Protein AF-A0A7S2KP20-F1 (afdb_monomer_lite)

Sequence (158 aa):
AAGRVRAVTVWPQWPYDEREDGAKPLGDPRFRWPPTRSPKAKPAGTPLTPQEMEAERLKLNKRIWDAMVWYDWSTWQRRVWEMRERAIPYDEVTYTLLAHGYLLSHRHTGESAYHVLEEMRRAETHPALVRLNQRLLDSAFELQELGMRPESGLWRNV

InterPro domains:
  IPR002885 Pentatricopeptide repeat [PS51375] (91-127)
  IPR011990 Tetratricopeptide-like helical domain superfamily [G3DSA:1.25.40.10] (51-156)

Organism: NCBI:txid1333877

Radius of gyration: 17.05 Å; chains: 1; bounding box: 34×38×52 Å

Secondary structure (DSSP, 8-state):
----------PPPTTT----TTPPPTT-TT--SS--S-------PPPPPHHHHHHHHHHHHHHHHHHHHTT-HHHHHHHHHHHHHTTPPP-HHHHHHHHHHHHH-TTS-THHHHHHHHHHHHTT--HHHHHHHHHHHHHHHHHHHTT-PPPTTGGG--

pLDDT: mean 73.5, std 22.48, range [30.58, 97.81]

Foldseek 3Di:
DDPPPPLQFPDDDPPPDPDPPDRDDAQFLAAAPPPDPDDPDDPTDPHDDPVRLVVLLVVLLVQLLVCLLVVVLVSNVVSVRSCVSRNRHDDLSNLLSQLVSQCSHPVHDNVSSVVSLVVCVVSVPPVVSSVVSVVVSVVCVVCVVVVHHDDSVVVNPD

Structure (mmCIF, N/CA/C/O backbone):
data_AF-A0A7S2KP20-F1
#
_entry.id   AF-A0A7S2KP20-F1
#
loop_
_atom_site.group_PDB
_atom_site.id
_atom_site.type_symbol
_atom_site.label_atom_id
_atom_site.label_alt_id
_atom_site.label_comp_id
_atom_site.label_asym_id
_atom_site.label_entity_id
_atom_site.label_seq_id
_atom_site.pdbx_PDB_ins_code
_atom_site.Cartn_x
_atom_site.Cartn_y
_atom_site.Cartn_z
_atom_site.occupancy
_atom_site.B_iso_or_equiv
_atom_site.auth_seq_id
_atom_site.auth_comp_id
_atom_site.auth_asym_id
_atom_site.auth_atom_id
_atom_site.pdbx_PDB_model_num
ATOM 1 N N . ALA A 1 1 ? 19.317 -25.210 -18.799 1.00 35.22 1 ALA A N 1
ATOM 2 C CA . ALA A 1 1 ? 18.106 -24.930 -18.005 1.00 35.22 1 ALA A CA 1
ATOM 3 C C . ALA A 1 1 ? 17.686 -23.493 -18.283 1.00 35.22 1 ALA A C 1
ATOM 5 O O . ALA A 1 1 ? 18.318 -22.573 -17.783 1.00 35.22 1 ALA A O 1
ATOM 6 N N . ALA A 1 2 ? 16.725 -23.295 -19.187 1.00 33.78 2 ALA A N 1
ATOM 7 C CA . ALA A 1 2 ? 16.219 -21.966 -19.508 1.00 33.78 2 ALA A CA 1
ATOM 8 C C . ALA A 1 2 ? 15.398 -21.466 -18.314 1.00 33.78 2 ALA A C 1
ATOM 10 O O . ALA A 1 2 ? 14.390 -22.080 -17.959 1.00 33.78 2 ALA A O 1
ATOM 11 N N . GLY A 1 3 ? 15.867 -20.404 -17.658 1.00 30.58 3 GLY A N 1
ATOM 12 C CA . GLY A 1 3 ? 15.110 -19.734 -16.610 1.00 30.58 3 GLY A CA 1
ATOM 13 C C . GLY A 1 3 ? 13.789 -19.265 -17.201 1.00 30.58 3 GLY A C 1
ATOM 14 O O . GLY A 1 3 ? 13.787 -18.455 -18.127 1.00 30.58 3 GLY A O 1
ATOM 15 N N . ARG A 1 4 ? 12.672 -19.812 -16.706 1.00 30.58 4 ARG A N 1
ATOM 16 C CA . ARG A 1 4 ? 11.339 -19.287 -17.004 1.00 30.58 4 ARG A CA 1
ATOM 17 C C . ARG A 1 4 ? 11.365 -17.805 -16.655 1.00 30.58 4 ARG A C 1
ATOM 19 O O . ARG A 1 4 ? 11.414 -17.451 -15.479 1.00 30.58 4 ARG A O 1
ATOM 26 N N . VAL A 1 5 ? 11.358 -16.950 -17.674 1.00 33.31 5 VAL A N 1
ATOM 27 C CA . VAL A 1 5 ? 11.004 -15.544 -17.510 1.00 33.31 5 VAL A CA 1
ATOM 28 C C . VAL A 1 5 ? 9.630 -15.576 -16.855 1.00 33.31 5 VAL A C 1
ATOM 30 O O . VAL A 1 5 ? 8.695 -16.120 -17.442 1.00 33.31 5 VAL A O 1
ATOM 33 N N . ARG A 1 6 ? 9.533 -15.121 -15.599 1.00 31.70 6 ARG A N 1
ATOM 34 C CA . ARG A 1 6 ? 8.256 -15.006 -14.895 1.00 31.70 6 ARG A CA 1
ATOM 35 C C . ARG A 1 6 ? 7.382 -14.094 -15.747 1.00 31.70 6 ARG A C 1
ATOM 37 O O . ARG A 1 6 ? 7.564 -12.880 -15.741 1.00 31.70 6 ARG A O 1
ATOM 44 N N . ALA A 1 7 ? 6.481 -14.682 -16.526 1.00 30.69 7 ALA A N 1
ATOM 45 C CA . ALA A 1 7 ? 5.364 -13.960 -17.091 1.00 30.69 7 ALA A CA 1
ATOM 46 C C . ALA A 1 7 ? 4.535 -13.531 -15.884 1.00 30.69 7 ALA A C 1
ATOM 48 O O . ALA A 1 7 ? 3.790 -14.334 -15.329 1.00 30.69 7 ALA A O 1
ATOM 49 N N . VAL A 1 8 ? 4.759 -12.308 -15.398 1.00 34.41 8 VAL A N 1
ATOM 50 C CA . VAL A 1 8 ? 3.920 -11.738 -14.350 1.00 34.41 8 VAL A CA 1
ATOM 51 C C . VAL A 1 8 ? 2.611 -11.389 -15.031 1.00 34.41 8 VAL A C 1
ATOM 53 O O . VAL A 1 8 ? 2.415 -10.302 -15.555 1.00 34.41 8 VAL A O 1
ATOM 56 N N . THR A 1 9 ? 1.751 -12.390 -15.125 1.00 36.28 9 THR A N 1
ATOM 57 C CA . THR A 1 9 ? 0.343 -12.252 -15.449 1.00 36.28 9 THR A CA 1
ATOM 58 C C . THR A 1 9 ? -0.211 -11.075 -14.660 1.00 36.28 9 THR A C 1
ATOM 60 O O . THR A 1 9 ? -0.336 -11.142 -13.437 1.00 36.28 9 THR A O 1
ATOM 63 N N . VAL A 1 10 ? -0.517 -9.987 -15.368 1.00 41.31 10 VAL A N 1
ATOM 64 C CA . VAL A 1 10 ? -1.405 -8.926 -14.891 1.00 41.31 10 VAL A CA 1
ATOM 65 C C . VAL A 1 10 ? -2.790 -9.576 -14.836 1.00 41.31 10 VAL A C 1
ATOM 67 O O . VAL A 1 10 ? -3.573 -9.467 -15.779 1.00 41.31 10 VAL A O 1
ATOM 70 N N . TRP A 1 11 ? -3.007 -10.408 -13.808 1.00 39.19 11 TRP A N 1
ATOM 71 C CA . TRP A 1 11 ? -4.259 -11.127 -13.591 1.00 39.19 11 TRP A CA 1
ATOM 72 C C . TRP A 1 11 ? -5.380 -10.121 -13.324 1.00 39.19 11 TRP A C 1
ATOM 74 O O . TRP A 1 11 ? -5.130 -9.001 -12.868 1.00 39.19 11 TRP A O 1
ATOM 84 N N . PRO A 1 12 ? -6.620 -10.484 -13.657 1.00 41.47 12 PRO A N 1
ATOM 85 C CA . PRO A 1 12 ? -7.633 -9.513 -13.954 1.00 41.47 12 PRO A CA 1
ATOM 86 C C . PRO A 1 12 ? -8.586 -9.299 -12.769 1.00 41.47 12 PRO A C 1
ATOM 88 O O . PRO A 1 12 ? -8.677 -10.114 -11.848 1.00 41.47 12 PRO A O 1
ATOM 91 N N . GLN A 1 13 ? -9.279 -8.160 -12.766 1.00 43.91 13 GLN A N 1
ATOM 92 C CA . GLN A 1 13 ? -10.143 -7.780 -11.652 1.00 43.91 13 GLN A CA 1
ATOM 93 C C . GLN A 1 13 ? -11.479 -8.521 -11.734 1.00 43.91 13 GLN A C 1
ATOM 95 O O . GLN A 1 13 ? -12.239 -8.362 -12.691 1.00 43.91 13 GLN A O 1
ATOM 100 N N . TRP A 1 14 ? -11.808 -9.273 -10.688 1.00 35.66 14 TRP A N 1
ATOM 101 C CA . TRP A 1 14 ? -13.187 -9.674 -10.418 1.00 35.66 14 TRP A CA 1
ATOM 102 C C . TRP A 1 14 ? -14.036 -8.412 -10.136 1.00 35.66 14 TRP A C 1
ATOM 104 O O . TRP A 1 14 ? -13.527 -7.493 -9.486 1.00 35.66 14 TRP A O 1
ATOM 114 N N . PRO A 1 15 ? -15.290 -8.309 -10.628 1.00 39.50 15 PRO A N 1
ATOM 115 C CA . PRO A 1 15 ? -16.090 -9.343 -11.293 1.00 39.50 15 PRO A CA 1
ATOM 116 C C . PRO A 1 15 ? -16.055 -9.312 -12.839 1.00 39.50 15 PRO A C 1
ATOM 118 O O . PRO A 1 15 ? -17.001 -9.777 -13.465 1.00 39.50 15 PRO A O 1
ATOM 121 N N . TYR A 1 16 ? -15.026 -8.758 -13.493 1.00 40.06 16 TYR A N 1
ATOM 122 C CA . TYR A 1 16 ? -15.108 -8.471 -14.937 1.00 40.06 16 TYR A CA 1
ATOM 123 C C . TYR A 1 16 ? -14.387 -9.437 -15.887 1.00 40.06 16 TYR A C 1
ATOM 125 O O . TYR A 1 16 ? -14.647 -9.363 -17.083 1.00 40.06 16 TYR A O 1
ATOM 133 N N . ASP A 1 17 ? -13.554 -10.364 -15.411 1.00 45.50 17 ASP A N 1
ATOM 134 C CA . ASP A 1 17 ? -12.642 -11.106 -16.299 1.00 45.50 17 ASP A CA 1
ATOM 135 C C . ASP A 1 17 ? -12.424 -12.577 -15.860 1.00 45.50 17 ASP A C 1
ATOM 137 O O . ASP A 1 17 ? -11.325 -12.989 -15.502 1.00 45.50 17 ASP A O 1
ATOM 141 N N . GLU A 1 18 ? -13.467 -13.411 -15.915 1.00 37.59 18 GLU A N 1
ATOM 142 C CA . GLU A 1 18 ? -13.364 -14.876 -15.708 1.00 37.59 18 GLU A CA 1
ATOM 143 C C . GLU A 1 18 ? -12.893 -15.653 -16.958 1.00 37.59 18 GLU A C 1
ATOM 145 O O . GLU A 1 18 ? -13.022 -16.873 -17.022 1.00 37.59 18 GLU A O 1
ATOM 150 N N . ARG A 1 19 ? -12.371 -14.979 -17.992 1.00 42.59 19 ARG A N 1
ATOM 151 C CA . ARG A 1 19 ? -11.967 -15.637 -19.248 1.00 42.59 19 ARG A CA 1
ATOM 152 C C . ARG A 1 19 ? -10.452 -15.576 -19.426 1.00 42.59 19 ARG A C 1
ATOM 154 O O . ARG A 1 19 ? -9.891 -14.503 -19.626 1.00 42.59 19 ARG A O 1
ATOM 161 N N . GLU A 1 20 ? -9.814 -16.743 -19.368 1.00 41.66 20 GLU A N 1
ATOM 162 C CA . GLU A 1 20 ? -8.358 -16.954 -19.456 1.00 41.66 20 GLU A CA 1
ATOM 163 C C . GLU A 1 20 ? -7.744 -16.604 -20.832 1.00 41.66 20 GLU A C 1
ATOM 165 O O . GLU A 1 20 ? -6.524 -16.539 -20.975 1.00 41.66 20 GLU A O 1
ATOM 170 N N . ASP A 1 21 ? -8.561 -16.297 -21.842 1.00 40.19 21 ASP A N 1
ATOM 171 C CA . ASP A 1 21 ? -8.153 -16.188 -23.252 1.00 40.19 21 ASP A CA 1
ATOM 172 C C . ASP A 1 21 ? -7.427 -14.874 -23.638 1.00 40.19 21 ASP A C 1
ATOM 174 O O . ASP A 1 21 ? -7.398 -14.492 -24.809 1.00 40.19 21 ASP A O 1
ATOM 178 N N . GLY A 1 22 ? -6.851 -14.133 -22.683 1.00 45.16 22 GLY A N 1
ATOM 179 C CA . GLY A 1 22 ? -6.462 -12.732 -22.904 1.00 45.16 22 GLY A CA 1
ATOM 180 C C . GLY A 1 22 ? -5.242 -12.214 -22.147 1.00 45.16 22 GLY A C 1
ATOM 181 O O . GLY A 1 22 ? -5.248 -11.045 -21.765 1.00 45.16 22 GLY A O 1
ATOM 182 N N . ALA A 1 23 ? -4.208 -13.027 -21.908 1.00 41.25 23 ALA A N 1
ATOM 183 C CA . ALA A 1 23 ? -2.972 -12.562 -21.264 1.00 41.25 23 ALA A CA 1
ATOM 184 C C . ALA A 1 23 ? -2.314 -11.402 -22.055 1.00 41.25 23 ALA A C 1
ATOM 186 O O . ALA A 1 23 ? -1.979 -11.542 -23.231 1.00 41.25 23 ALA A O 1
ATOM 187 N N . LYS A 1 24 ? -2.152 -10.234 -21.411 1.00 53.72 24 LYS A N 1
ATOM 188 C CA . LYS A 1 24 ? -1.725 -8.963 -22.038 1.00 53.72 24 LYS A CA 1
ATOM 189 C C . LYS A 1 24 ? -0.217 -8.714 -21.866 1.00 53.72 24 LYS A C 1
ATOM 191 O O . LYS A 1 24 ? 0.352 -9.155 -20.867 1.00 53.72 24 LYS A O 1
ATOM 196 N N . PRO A 1 25 ? 0.441 -7.995 -22.798 1.00 47.91 25 PRO A N 1
ATOM 197 C CA . PRO A 1 25 ? 1.870 -7.706 -22.704 1.00 47.91 25 PRO A CA 1
ATOM 198 C C . PRO A 1 25 ? 2.189 -6.773 -21.525 1.00 47.91 25 PRO A C 1
ATOM 200 O O . PRO A 1 25 ? 1.541 -5.748 -21.315 1.00 47.91 25 PRO A O 1
ATOM 203 N N . LEU A 1 26 ? 3.208 -7.159 -20.759 1.00 45.41 26 LEU A N 1
ATOM 204 C CA . LEU A 1 26 ? 3.706 -6.470 -19.570 1.00 45.41 26 LEU A CA 1
ATOM 205 C C . LEU A 1 26 ? 4.267 -5.079 -19.925 1.00 45.41 26 LEU A C 1
ATOM 207 O O . LEU A 1 26 ? 5.010 -4.948 -20.896 1.00 45.41 26 LEU A O 1
ATOM 211 N N . GLY A 1 27 ? 3.963 -4.052 -19.129 1.00 46.97 27 GLY A N 1
ATOM 212 C CA . GLY A 1 27 ? 4.572 -2.726 -19.273 1.00 46.97 27 GLY A CA 1
ATOM 213 C C . GLY A 1 27 ? 4.050 -1.850 -20.424 1.00 46.97 27 GLY A C 1
ATOM 214 O O . GLY A 1 27 ? 4.712 -0.862 -20.741 1.00 46.97 27 GLY A O 1
ATOM 215 N N . ASP A 1 28 ? 2.922 -2.180 -21.072 1.00 53.56 28 ASP A N 1
ATOM 216 C CA . ASP A 1 28 ? 2.349 -1.367 -22.158 1.00 53.56 28 ASP A CA 1
ATOM 217 C C . ASP A 1 28 ? 1.746 -0.052 -21.620 1.00 53.56 28 ASP A C 1
ATOM 219 O O . ASP A 1 28 ? 0.702 -0.081 -20.969 1.00 53.56 28 ASP A O 1
ATOM 223 N N . PRO A 1 29 ? 2.322 1.127 -21.931 1.00 50.59 29 PRO A N 1
ATOM 224 C CA . PRO A 1 29 ? 1.838 2.414 -21.436 1.00 50.59 29 PRO A CA 1
ATOM 225 C C . PRO A 1 29 ? 0.503 2.885 -22.052 1.00 50.59 29 PRO A C 1
ATOM 227 O O . PRO A 1 29 ? 0.085 4.017 -21.792 1.00 50.59 29 PRO A O 1
ATOM 230 N N . ARG A 1 30 ? -0.144 2.091 -22.919 1.00 50.72 30 ARG A N 1
ATOM 231 C CA . ARG A 1 30 ? -1.371 2.476 -23.645 1.00 50.72 30 ARG A CA 1
ATOM 232 C C . ARG A 1 30 ? -2.643 1.799 -23.186 1.00 50.72 30 ARG A C 1
ATOM 234 O O . ARG A 1 30 ? -3.715 2.183 -23.663 1.00 50.72 30 ARG A O 1
ATOM 241 N N . PHE A 1 31 ? -2.557 0.811 -22.312 1.00 46.88 31 PHE A N 1
ATOM 242 C CA . PHE A 1 31 ? -3.752 0.159 -21.815 1.00 46.88 31 PHE A CA 1
ATOM 243 C C . PHE A 1 31 ? -4.564 1.150 -20.956 1.00 46.88 31 PHE A C 1
ATOM 245 O O . PHE A 1 31 ? -4.014 1.914 -20.172 1.00 46.88 31 PHE A O 1
ATOM 252 N N . ARG A 1 32 ? -5.891 1.211 -21.130 1.00 48.09 32 ARG A N 1
ATOM 253 C CA . ARG A 1 32 ? -6.784 2.006 -20.266 1.00 48.09 32 ARG A CA 1
ATOM 254 C C . ARG A 1 32 ? -8.030 1.214 -19.900 1.00 48.09 32 ARG A C 1
ATOM 256 O O . ARG A 1 32 ? -8.610 0.550 -20.757 1.00 48.09 32 ARG A O 1
ATOM 263 N N . TRP A 1 33 ? -8.435 1.314 -18.635 1.00 41.97 33 TRP A N 1
ATOM 264 C CA . TRP A 1 33 ? -9.628 0.670 -18.082 1.00 41.97 33 TRP A CA 1
ATOM 265 C C . TRP A 1 33 ? -10.591 1.722 -17.496 1.00 41.97 33 TRP A C 1
ATOM 267 O O . TRP A 1 33 ? -10.113 2.623 -16.806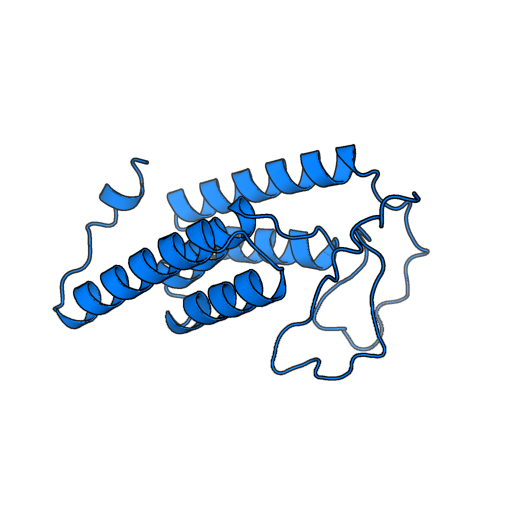 1.00 41.97 33 TRP A O 1
ATOM 277 N N . PRO A 1 34 ? -11.923 1.624 -17.696 1.00 41.19 34 PRO A N 1
ATOM 278 C CA . PRO A 1 34 ? -12.635 0.642 -18.519 1.00 41.19 34 PRO A CA 1
ATOM 279 C C . PRO A 1 34 ? -12.364 0.854 -20.018 1.00 41.19 34 PRO A C 1
ATOM 281 O O . PRO A 1 34 ? -12.017 1.971 -20.417 1.00 41.19 34 PRO A O 1
ATOM 284 N N . PRO A 1 35 ? -12.520 -0.182 -20.867 1.00 41.03 35 PRO A N 1
ATOM 285 C CA . PRO A 1 35 ? -12.460 -0.015 -22.309 1.00 41.03 35 PRO A CA 1
ATOM 286 C C . PRO A 1 35 ? -13.605 0.912 -22.704 1.00 41.03 35 PRO A C 1
ATOM 288 O O . PRO A 1 35 ? -14.764 0.511 -22.803 1.00 41.03 35 PRO A O 1
ATOM 291 N N . THR A 1 36 ? -13.298 2.193 -22.899 1.00 40.91 36 THR A N 1
ATOM 292 C CA . THR A 1 36 ? -14.226 3.076 -23.596 1.00 40.91 36 THR A CA 1
ATOM 293 C C . THR A 1 36 ? -14.526 2.424 -24.937 1.00 40.91 36 THR A C 1
ATOM 295 O O . THR A 1 36 ? -13.649 1.821 -25.557 1.00 40.91 36 THR A O 1
ATOM 298 N N . ARG A 1 37 ? -15.792 2.474 -25.354 1.00 42.72 37 ARG A N 1
ATOM 299 C CA . ARG A 1 37 ? -16.246 1.988 -26.658 1.00 42.72 37 ARG A CA 1
ATOM 300 C C . ARG A 1 37 ? -15.408 2.707 -27.730 1.00 42.72 37 ARG A C 1
ATOM 302 O O . ARG A 1 37 ? -15.669 3.854 -28.066 1.00 42.72 37 ARG A O 1
ATOM 309 N N . SER A 1 38 ? -14.339 2.042 -28.159 1.00 47.44 38 SER A N 1
ATOM 310 C CA . SER A 1 38 ? -13.377 2.441 -29.189 1.00 47.44 38 SER A CA 1
ATOM 311 C C . SER A 1 38 ? -12.705 3.821 -29.031 1.00 47.44 38 SER A C 1
ATOM 313 O O . SER A 1 38 ? -13.045 4.754 -29.762 1.00 47.44 38 SER A O 1
ATOM 315 N N . PRO A 1 39 ? -11.643 3.976 -28.217 1.00 41.94 39 PRO A N 1
ATOM 316 C CA . PRO A 1 39 ? -10.668 5.024 -28.472 1.00 41.94 39 PRO A CA 1
ATOM 317 C C . PRO A 1 39 ? -9.782 4.575 -29.641 1.00 41.94 39 PRO A C 1
ATOM 319 O O . PRO A 1 39 ? -9.224 3.479 -29.630 1.00 41.94 39 PRO A O 1
ATOM 322 N N . LYS A 1 40 ? -9.671 5.417 -30.674 1.00 36.53 40 LYS A N 1
ATOM 323 C CA . LYS A 1 40 ? -8.779 5.219 -31.829 1.00 36.53 40 LYS A CA 1
ATOM 324 C C . LYS A 1 40 ? -7.410 4.714 -31.350 1.00 36.53 40 LYS A C 1
ATOM 326 O O . LYS A 1 40 ? -6.720 5.426 -30.618 1.00 36.53 40 LYS A O 1
ATOM 331 N N . ALA A 1 41 ? -7.052 3.487 -31.735 1.00 41.03 41 ALA A N 1
ATOM 332 C CA . ALA A 1 41 ? -5.819 2.831 -31.322 1.00 41.03 41 ALA A CA 1
ATOM 333 C C . ALA A 1 41 ? -4.613 3.702 -31.706 1.00 41.03 41 ALA A C 1
ATOM 335 O O . ALA A 1 41 ? -4.318 3.892 -32.885 1.00 41.03 41 ALA A O 1
ATOM 336 N N . LYS A 1 42 ? -3.928 4.272 -30.710 1.00 38.44 42 LYS A N 1
ATOM 337 C CA . LYS A 1 42 ? -2.630 4.917 -30.933 1.00 38.44 42 LYS A CA 1
ATOM 338 C C . LYS A 1 42 ? -1.588 3.809 -31.180 1.00 38.44 42 LYS A C 1
ATOM 340 O O . LYS A 1 42 ? -1.584 2.830 -30.435 1.00 38.44 42 LYS A O 1
ATOM 345 N N . PRO A 1 43 ? -0.699 3.938 -32.181 1.00 41.66 43 PRO A N 1
ATOM 346 C CA . PRO A 1 43 ? 0.184 2.854 -32.648 1.00 41.66 43 PRO A CA 1
ATOM 347 C C . PRO A 1 43 ? 1.153 2.416 -31.554 1.00 41.66 43 PRO A C 1
ATOM 349 O O . PRO A 1 43 ? 1.809 3.318 -31.043 1.00 41.66 43 PRO A O 1
ATOM 352 N N . ALA A 1 44 ? 1.185 1.124 -31.166 1.00 47.22 44 ALA A N 1
ATOM 353 C CA . ALA A 1 44 ? 1.879 0.507 -30.005 1.00 47.22 44 ALA A CA 1
ATOM 354 C C . ALA A 1 44 ? 3.270 1.098 -29.680 1.00 47.22 44 ALA A C 1
ATOM 356 O O . ALA A 1 44 ? 3.993 1.550 -30.560 1.00 47.22 44 ALA A O 1
ATOM 357 N N . GLY A 1 45 ? 3.605 1.200 -28.395 1.00 55.28 45 GLY A N 1
ATOM 358 C CA . GLY A 1 45 ? 4.780 1.939 -27.917 1.00 55.28 45 GLY A CA 1
ATOM 359 C C . GLY A 1 45 ? 5.865 0.962 -27.595 1.00 55.28 45 GLY A C 1
ATOM 360 O O . GLY A 1 45 ? 5.573 -0.211 -27.389 1.00 55.28 45 GLY A O 1
ATOM 361 N N . THR A 1 46 ? 7.099 1.436 -27.547 1.00 61.03 46 THR A N 1
ATOM 362 C CA . THR A 1 46 ? 8.209 0.609 -27.097 1.00 61.03 46 THR A CA 1
ATOM 363 C C . THR A 1 46 ? 7.906 0.077 -25.689 1.00 61.03 46 THR A C 1
ATOM 365 O O . THR A 1 46 ? 7.655 0.885 -24.790 1.00 61.03 46 THR A O 1
ATOM 368 N N . PRO A 1 47 ? 7.869 -1.257 -25.497 1.00 69.31 47 PRO A N 1
ATOM 369 C CA . PRO A 1 47 ? 7.741 -1.861 -24.177 1.00 69.31 47 PRO A CA 1
ATOM 370 C C . PRO A 1 47 ? 8.893 -1.408 -23.280 1.00 69.31 47 PRO A C 1
ATOM 372 O O . PRO A 1 47 ? 10.023 -1.270 -23.753 1.00 69.31 47 PRO A O 1
ATOM 375 N N . LEU A 1 48 ? 8.608 -1.180 -21.999 1.00 75.56 48 LEU A N 1
ATOM 376 C CA . LEU A 1 48 ? 9.632 -0.804 -21.024 1.00 75.56 48 LEU A CA 1
ATOM 377 C C . LEU A 1 48 ? 10.615 -1.960 -20.808 1.00 75.56 48 LEU A C 1
ATOM 379 O O . LEU A 1 48 ? 10.224 -3.127 -20.748 1.00 75.56 48 LEU A O 1
ATOM 383 N N . THR A 1 49 ? 11.893 -1.635 -20.634 1.00 84.56 49 THR A N 1
ATOM 384 C CA . THR A 1 49 ? 12.880 -2.609 -20.159 1.00 84.56 49 THR A CA 1
ATOM 385 C C . THR A 1 49 ? 12.602 -2.984 -18.696 1.00 84.56 49 THR A C 1
ATOM 387 O O . THR A 1 49 ? 12.006 -2.194 -17.960 1.00 84.56 49 THR A O 1
ATOM 390 N N . PRO A 1 50 ? 13.073 -4.147 -18.204 1.00 82.69 50 PRO A N 1
ATOM 391 C CA . PRO A 1 50 ? 12.881 -4.531 -16.802 1.00 82.69 50 PRO A CA 1
ATOM 392 C C . PRO A 1 50 ? 13.392 -3.491 -15.789 1.00 82.69 50 PRO A C 1
ATOM 394 O O . PRO A 1 50 ? 12.773 -3.294 -14.747 1.00 82.69 50 PRO A O 1
ATOM 397 N N . GLN A 1 51 ? 14.490 -2.792 -16.102 1.00 86.31 51 GLN A N 1
ATOM 398 C CA . GLN A 1 51 ? 15.045 -1.738 -15.243 1.00 86.31 51 GLN A CA 1
ATOM 399 C C . GLN A 1 51 ? 14.160 -0.488 -15.222 1.00 86.31 51 GLN A C 1
ATOM 401 O O . GLN A 1 51 ? 13.906 0.074 -14.159 1.00 86.31 51 GLN A O 1
ATOM 406 N N . GLU A 1 52 ? 13.649 -0.067 -16.381 1.00 86.31 52 GLU A N 1
ATOM 407 C CA . GLU A 1 52 ? 12.723 1.066 -16.468 1.00 86.31 52 GLU A CA 1
ATOM 408 C C . GLU A 1 52 ? 11.384 0.749 -15.801 1.00 86.31 52 GLU A C 1
ATOM 410 O O . GLU A 1 52 ? 10.807 1.609 -15.138 1.00 86.31 52 GLU A O 1
ATOM 415 N N . MET A 1 53 ? 10.903 -0.490 -15.932 1.00 83.62 53 MET A N 1
ATOM 416 C CA . MET A 1 53 ? 9.709 -0.951 -15.230 1.00 83.62 53 MET A CA 1
ATOM 417 C C . MET A 1 53 ? 9.871 -0.855 -13.716 1.00 83.62 53 MET A C 1
ATOM 419 O O . MET A 1 53 ? 8.970 -0.360 -13.043 1.00 83.62 53 MET A O 1
ATOM 423 N N . GLU A 1 54 ? 11.008 -1.307 -13.188 1.00 85.38 54 GLU A N 1
ATOM 424 C CA . GLU A 1 54 ? 11.288 -1.248 -11.755 1.00 85.38 54 GLU A CA 1
ATOM 425 C C . GLU A 1 54 ? 11.402 0.197 -11.262 1.00 85.38 54 GLU A C 1
ATOM 427 O O . GLU A 1 54 ? 10.774 0.570 -10.272 1.00 85.38 54 GLU A O 1
ATOM 432 N N . ALA A 1 55 ? 12.112 1.050 -12.004 1.00 91.94 55 ALA A N 1
ATOM 433 C CA . ALA A 1 55 ? 12.214 2.471 -11.688 1.00 91.94 55 ALA A CA 1
ATOM 434 C C . ALA A 1 55 ? 10.837 3.158 -11.669 1.00 91.94 55 ALA A C 1
ATOM 436 O O . ALA A 1 55 ? 10.538 3.962 -10.780 1.00 91.94 55 ALA A O 1
ATOM 437 N N . GLU A 1 56 ? 9.970 2.830 -12.627 1.00 91.19 56 GLU A N 1
ATOM 438 C CA . GLU A 1 56 ? 8.621 3.386 -12.698 1.00 91.19 56 GLU A CA 1
ATOM 439 C C . GLU A 1 56 ? 7.700 2.830 -11.607 1.00 91.19 56 GLU A C 1
ATOM 441 O O . GLU A 1 56 ? 6.923 3.600 -11.036 1.00 91.19 56 GLU A O 1
ATOM 446 N N . ARG A 1 57 ? 7.829 1.548 -11.240 1.00 91.75 57 ARG A N 1
ATOM 447 C CA . ARG A 1 57 ? 7.131 0.963 -10.086 1.00 91.75 57 ARG A CA 1
ATOM 448 C C . ARG A 1 57 ? 7.523 1.679 -8.800 1.00 91.75 57 ARG A C 1
ATOM 450 O O . ARG A 1 57 ? 6.644 2.155 -8.089 1.00 91.75 57 ARG A O 1
ATOM 457 N N . LEU A 1 58 ? 8.821 1.844 -8.542 1.00 95.62 58 LEU A N 1
ATOM 458 C CA . LEU A 1 58 ? 9.339 2.492 -7.335 1.00 95.62 58 LEU A CA 1
ATOM 459 C C . LEU A 1 58 ? 8.848 3.944 -7.220 1.00 95.62 58 LEU A C 1
ATOM 461 O O . LEU A 1 58 ? 8.383 4.391 -6.169 1.00 95.62 58 LEU A O 1
ATOM 465 N N . LYS A 1 59 ? 8.879 4.676 -8.337 1.00 96.25 59 LYS A N 1
ATOM 466 C CA . LYS A 1 59 ? 8.353 6.042 -8.448 1.00 96.25 59 LYS A CA 1
ATOM 467 C C . LYS A 1 59 ? 6.853 6.113 -8.165 1.00 96.25 59 LYS A C 1
ATOM 469 O O . LYS A 1 59 ? 6.404 7.055 -7.509 1.00 96.25 59 LYS A O 1
ATOM 474 N N . LEU A 1 60 ? 6.068 5.161 -8.667 1.00 95.50 60 LEU A N 1
ATOM 475 C CA . LEU A 1 60 ? 4.629 5.113 -8.419 1.00 95.50 60 LEU A CA 1
ATOM 476 C C . LEU A 1 60 ? 4.319 4.680 -6.982 1.00 95.50 60 LEU A C 1
ATOM 478 O O . LEU A 1 60 ? 3.493 5.334 -6.353 1.00 95.50 60 LEU A O 1
ATOM 482 N N . ASN A 1 61 ? 5.029 3.690 -6.432 1.00 96.31 61 ASN A N 1
ATOM 483 C CA . ASN A 1 61 ? 4.939 3.272 -5.027 1.00 96.31 61 ASN A CA 1
ATOM 484 C C . ASN A 1 61 ? 5.171 4.465 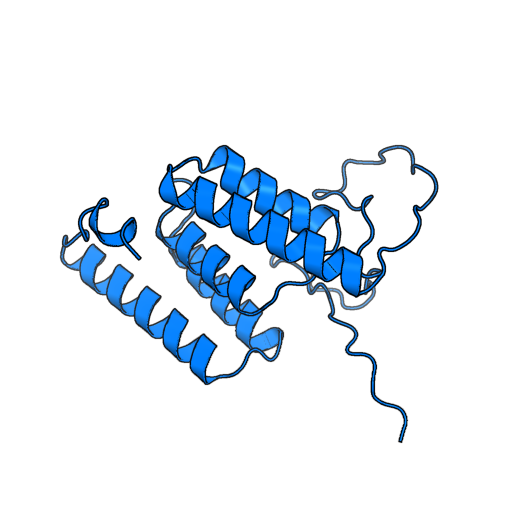-4.091 1.00 96.31 61 ASN A C 1
ATOM 486 O O . ASN A 1 61 ? 4.343 4.729 -3.222 1.00 96.31 61 ASN A O 1
ATOM 490 N N . LYS A 1 62 ? 6.221 5.262 -4.331 1.00 96.75 62 LYS A N 1
ATOM 491 C CA . LYS A 1 62 ? 6.474 6.488 -3.560 1.00 96.75 62 LYS A CA 1
ATOM 492 C C . LYS A 1 62 ? 5.301 7.471 -3.624 1.00 96.75 62 LYS A C 1
ATOM 494 O O . LYS A 1 62 ? 4.867 7.981 -2.603 1.00 96.75 62 LYS A O 1
ATOM 499 N N . ARG A 1 63 ? 4.752 7.722 -4.816 1.00 96.94 63 ARG A N 1
ATOM 500 C CA . ARG A 1 63 ? 3.616 8.649 -4.980 1.00 96.94 63 ARG A CA 1
ATOM 501 C C . ARG A 1 63 ? 2.329 8.133 -4.334 1.00 96.94 63 ARG A C 1
ATOM 503 O O . ARG A 1 63 ? 1.526 8.940 -3.880 1.00 96.94 63 ARG A O 1
ATOM 510 N N . ILE A 1 64 ? 2.114 6.818 -4.345 1.00 96.06 64 ILE A N 1
ATOM 511 C CA . ILE A 1 64 ? 1.000 6.164 -3.651 1.00 96.06 64 ILE A CA 1
ATOM 512 C C . ILE A 1 64 ? 1.155 6.359 -2.147 1.00 96.06 64 ILE A C 1
ATOM 514 O O . ILE A 1 64 ? 0.208 6.803 -1.505 1.00 96.06 64 ILE A O 1
ATOM 518 N N . TRP A 1 65 ? 2.347 6.089 -1.613 1.00 95.25 65 TRP A N 1
ATOM 519 C CA . TRP A 1 65 ? 2.672 6.315 -0.210 1.00 95.25 65 TRP A CA 1
ATOM 520 C C . TRP A 1 65 ? 2.450 7.773 0.202 1.00 95.25 65 TRP A C 1
ATOM 522 O O . TRP A 1 65 ? 1.680 8.030 1.124 1.00 95.25 65 TRP A O 1
ATOM 532 N N . ASP A 1 66 ? 3.031 8.730 -0.530 1.00 95.06 66 ASP A N 1
ATOM 533 C CA . ASP A 1 66 ? 2.865 10.160 -0.250 1.00 95.06 66 ASP A CA 1
ATOM 534 C C . ASP A 1 66 ? 1.371 10.536 -0.220 1.00 95.06 66 ASP A C 1
ATOM 536 O O . ASP A 1 66 ? 0.906 11.216 0.692 1.00 95.06 66 ASP A O 1
ATOM 540 N N . ALA A 1 67 ? 0.584 10.043 -1.182 1.00 94.56 67 ALA A N 1
ATOM 541 C CA . ALA A 1 67 ? -0.855 10.289 -1.220 1.00 94.56 67 ALA A CA 1
ATOM 542 C C . ALA A 1 67 ? -1.601 9.697 -0.009 1.00 94.56 67 ALA A C 1
ATOM 544 O O . ALA A 1 67 ? -2.542 10.322 0.475 1.00 94.56 67 ALA A O 1
ATOM 545 N N . MET A 1 68 ? -1.184 8.534 0.502 1.00 92.00 68 MET A N 1
ATOM 546 C CA . MET A 1 68 ? -1.754 7.945 1.721 1.00 92.00 68 MET A CA 1
ATOM 547 C C . MET A 1 68 ? -1.420 8.781 2.958 1.00 92.00 68 MET A C 1
ATOM 549 O O . MET A 1 68 ? -2.320 9.086 3.737 1.00 92.00 68 MET A O 1
ATOM 553 N N . VAL A 1 69 ? -0.160 9.207 3.107 1.00 90.19 69 VAL A N 1
ATOM 554 C CA . VAL A 1 69 ? 0.296 10.055 4.226 1.00 90.19 69 VAL A CA 1
ATOM 555 C C . VAL A 1 69 ? -0.500 11.362 4.291 1.00 90.19 69 VAL A C 1
ATOM 557 O O . VAL A 1 69 ? -0.870 11.817 5.377 1.00 90.19 69 VAL A O 1
ATOM 560 N N . TRP A 1 70 ? -0.809 11.942 3.128 1.00 89.81 70 TRP A N 1
ATOM 561 C CA . TRP A 1 70 ? -1.561 13.193 3.005 1.00 89.81 70 TRP A CA 1
ATOM 562 C C . TRP A 1 70 ? -3.079 13.016 2.837 1.00 89.81 70 TRP A C 1
ATOM 564 O O . TRP A 1 70 ? -3.774 14.008 2.624 1.00 89.81 70 TRP A O 1
ATOM 574 N N . TYR A 1 71 ? -3.613 11.792 2.939 1.00 88.88 71 TYR A N 1
ATOM 575 C CA . TYR A 1 71 ? -5.039 11.478 2.733 1.00 88.88 71 TYR A CA 1
ATOM 576 C C . TYR A 1 71 ? -5.605 11.953 1.377 1.00 88.88 71 TYR A C 1
ATOM 578 O O . TYR A 1 71 ? -6.815 12.154 1.223 1.00 88.88 71 TYR A O 1
ATOM 586 N N . ASP A 1 72 ? -4.752 12.105 0.360 1.00 92.75 72 ASP A N 1
ATOM 587 C CA . ASP A 1 72 ? -5.165 12.447 -0.999 1.00 92.75 72 ASP A CA 1
ATOM 588 C C . ASP A 1 72 ? -5.595 11.184 -1.755 1.00 92.75 72 ASP A C 1
ATOM 590 O O . ASP A 1 72 ? -4.907 10.656 -2.635 1.00 92.75 72 ASP A O 1
ATOM 594 N N . TRP A 1 73 ? -6.790 10.702 -1.419 1.00 89.50 73 TRP A N 1
ATOM 595 C CA . TRP A 1 73 ? -7.365 9.496 -2.012 1.00 89.50 73 TRP A CA 1
ATOM 596 C C . TRP A 1 73 ? -7.624 9.623 -3.517 1.00 89.50 73 TRP A C 1
ATOM 598 O O . TRP A 1 73 ? -7.631 8.621 -4.228 1.00 89.50 73 TRP A O 1
ATOM 608 N N . SER A 1 74 ? -7.799 10.847 -4.027 1.00 89.50 74 SER A N 1
ATOM 609 C CA . SER A 1 74 ? -7.928 11.095 -5.467 1.00 89.50 74 SER A CA 1
ATOM 610 C C . SER A 1 74 ? -6.611 10.822 -6.186 1.00 89.50 74 SER A C 1
ATOM 612 O O . SER A 1 74 ? -6.600 10.171 -7.234 1.00 89.50 74 SER A O 1
ATOM 614 N N . THR A 1 75 ? -5.499 11.316 -5.638 1.00 93.19 75 THR A N 1
ATOM 615 C CA . THR A 1 75 ? -4.168 11.047 -6.184 1.00 93.19 75 THR A CA 1
ATOM 616 C C . THR A 1 75 ? -3.789 9.590 -5.989 1.00 93.19 75 THR A C 1
ATOM 618 O O . THR A 1 75 ? -3.324 8.981 -6.949 1.00 93.19 75 THR A O 1
ATOM 621 N N . TRP A 1 76 ? -4.050 9.003 -4.820 1.00 93.56 76 TRP A N 1
ATOM 622 C CA . TRP A 1 76 ? -3.820 7.580 -4.565 1.00 93.56 76 TRP A CA 1
ATOM 623 C C . TRP A 1 76 ? -4.469 6.711 -5.648 1.00 93.56 76 TRP A C 1
ATOM 625 O O . TRP A 1 76 ? -3.776 5.988 -6.365 1.00 93.56 76 TRP A O 1
ATOM 635 N N . GLN A 1 77 ? -5.776 6.881 -5.866 1.00 90.38 77 GLN A N 1
ATOM 636 C CA . GLN A 1 77 ? -6.536 6.101 -6.842 1.00 90.38 77 GLN A CA 1
ATOM 637 C C . GLN A 1 77 ? -6.017 6.324 -8.268 1.00 90.38 77 GLN A C 1
ATOM 639 O O . GLN A 1 77 ? -5.866 5.378 -9.040 1.00 90.38 77 GLN A O 1
ATOM 644 N N . ARG A 1 78 ? -5.651 7.569 -8.601 1.00 89.94 78 ARG A N 1
ATOM 645 C CA . ARG A 1 78 ? -5.036 7.913 -9.889 1.00 89.94 78 ARG A CA 1
ATOM 646 C C . ARG A 1 78 ? -3.705 7.201 -10.112 1.00 89.94 78 ARG A C 1
ATOM 648 O O . ARG A 1 78 ? -3.460 6.759 -11.228 1.00 89.94 78 ARG A O 1
ATOM 655 N N . ARG A 1 79 ? -2.848 7.087 -9.095 1.00 93.31 79 ARG A N 1
ATOM 656 C CA . ARG A 1 79 ? -1.543 6.409 -9.217 1.00 93.31 79 ARG A CA 1
ATOM 657 C C . ARG A 1 79 ? -1.683 4.896 -9.289 1.00 93.31 79 ARG A C 1
ATOM 659 O O . ARG A 1 79 ? -0.979 4.273 -10.078 1.00 93.31 79 ARG A O 1
ATOM 666 N N . VAL A 1 80 ? -2.623 4.324 -8.539 1.00 89.94 80 VAL A N 1
ATOM 667 C CA . VAL A 1 80 ? -2.982 2.906 -8.665 1.00 89.94 80 VAL A CA 1
ATOM 668 C C . VAL A 1 80 ? -3.475 2.609 -10.082 1.00 89.94 80 VAL A C 1
ATOM 670 O O . VAL A 1 80 ? -3.007 1.659 -10.710 1.00 89.94 80 VAL A O 1
ATOM 673 N N . TRP A 1 81 ? -4.359 3.448 -10.632 1.00 85.50 81 TRP A N 1
ATOM 674 C CA . TRP A 1 81 ? -4.788 3.319 -12.024 1.00 85.50 81 TRP A CA 1
ATOM 675 C C . TRP A 1 81 ? -3.640 3.497 -13.008 1.00 85.50 81 TRP A C 1
ATOM 677 O O . TRP A 1 81 ? -3.536 2.707 -13.933 1.00 85.50 81 TRP A O 1
ATOM 687 N N . GLU A 1 82 ? -2.744 4.456 -12.791 1.00 86.31 82 GLU A N 1
ATOM 688 C CA . GLU A 1 82 ? -1.578 4.664 -13.653 1.00 86.31 82 GLU A CA 1
ATOM 689 C C . GLU A 1 82 ? -0.687 3.412 -13.735 1.00 86.31 82 GLU A C 1
ATOM 691 O O . GLU A 1 82 ? -0.238 3.067 -14.826 1.00 86.31 82 GLU A O 1
ATOM 696 N N . MET A 1 83 ? -0.472 2.682 -12.631 1.00 87.31 83 MET A N 1
ATOM 697 C CA . MET A 1 83 ? 0.230 1.389 -12.693 1.00 87.31 83 MET A CA 1
ATOM 698 C C . MET A 1 83 ? -0.516 0.370 -13.560 1.00 87.31 83 MET A C 1
ATOM 700 O O . MET A 1 83 ? 0.105 -0.306 -14.381 1.00 87.31 83 MET A O 1
ATOM 704 N N . ARG A 1 84 ? -1.845 0.279 -13.400 1.00 79.31 84 ARG A N 1
ATOM 705 C CA . ARG A 1 84 ? -2.698 -0.667 -14.145 1.00 79.31 84 ARG A CA 1
ATOM 706 C C . ARG A 1 84 ? -2.708 -0.365 -15.632 1.00 79.31 84 ARG A C 1
ATOM 708 O O . ARG A 1 84 ? -2.490 -1.257 -16.442 1.00 79.31 84 ARG A O 1
ATOM 715 N N . GLU A 1 85 ? -2.935 0.895 -15.983 1.00 78.00 85 GLU A N 1
ATOM 716 C CA . GLU A 1 85 ? -2.943 1.394 -17.357 1.00 78.00 85 GLU A CA 1
ATOM 717 C C . GLU A 1 85 ? -1.614 1.151 -18.070 1.00 78.00 85 GLU A C 1
ATOM 719 O O . GLU A 1 85 ? -1.563 0.985 -19.282 1.00 78.00 85 GLU A O 1
ATOM 724 N N . ARG A 1 86 ? -0.523 1.103 -17.309 1.00 77.56 86 ARG A N 1
ATOM 725 C CA . ARG A 1 86 ? 0.810 0.857 -17.847 1.00 77.56 86 ARG A CA 1
ATOM 726 C C . ARG A 1 86 ? 1.232 -0.606 -17.773 1.00 77.56 86 ARG A C 1
ATOM 728 O O . ARG A 1 86 ? 2.389 -0.895 -18.053 1.00 77.56 86 ARG A O 1
ATOM 735 N N . ALA A 1 87 ? 0.337 -1.503 -17.350 1.00 78.75 87 ALA A N 1
ATOM 736 C CA . ALA A 1 87 ? 0.615 -2.919 -17.119 1.00 78.75 87 ALA A CA 1
ATOM 737 C C . ALA A 1 87 ? 1.905 -3.153 -16.304 1.00 78.75 87 ALA A C 1
ATOM 739 O O . ALA A 1 87 ? 2.662 -4.091 -16.570 1.00 78.75 87 ALA A O 1
ATOM 740 N N . ILE A 1 88 ? 2.182 -2.276 -15.332 1.00 82.88 88 ILE A N 1
ATOM 741 C CA . ILE A 1 88 ? 3.310 -2.438 -14.414 1.00 82.88 88 ILE A CA 1
ATOM 742 C C . ILE A 1 88 ? 2.887 -3.490 -13.382 1.00 82.88 88 ILE A C 1
ATOM 744 O O . ILE A 1 88 ? 1.861 -3.296 -12.728 1.00 82.88 88 ILE A O 1
ATOM 748 N N . PRO A 1 89 ? 3.633 -4.600 -13.234 1.00 82.81 89 PRO A N 1
ATOM 749 C CA . PRO A 1 89 ? 3.268 -5.649 -12.297 1.00 82.81 89 PRO A CA 1
ATOM 750 C C . PRO A 1 89 ? 3.294 -5.137 -10.857 1.00 82.81 89 PRO A C 1
ATOM 752 O O . PRO A 1 89 ? 3.930 -4.130 -10.552 1.00 82.81 89 PRO A O 1
ATOM 755 N N . TYR A 1 90 ? 2.620 -5.827 -9.952 1.00 87.62 90 TYR A N 1
ATOM 756 C CA . TYR A 1 90 ? 2.695 -5.497 -8.534 1.00 87.62 90 TYR A CA 1
ATOM 757 C C . TYR A 1 90 ? 3.787 -6.325 -7.873 1.00 87.62 90 TYR A C 1
ATOM 759 O O . TYR A 1 90 ? 3.957 -7.503 -8.188 1.00 87.62 90 TYR A O 1
ATOM 767 N N . ASP A 1 91 ? 4.544 -5.680 -6.995 1.00 89.38 91 ASP A N 1
ATOM 768 C CA . ASP A 1 91 ? 5.456 -6.340 -6.074 1.00 89.38 91 ASP A CA 1
ATOM 769 C C . ASP A 1 91 ? 4.847 -6.362 -4.664 1.00 89.38 91 ASP A C 1
ATOM 771 O O . ASP A 1 91 ? 3.746 -5.865 -4.405 1.00 89.38 91 ASP A O 1
ATOM 775 N N . GLU A 1 92 ? 5.581 -6.953 -3.733 1.00 91.44 92 GLU A N 1
ATOM 776 C CA . GLU A 1 92 ? 5.217 -7.058 -2.327 1.00 91.44 92 GLU A CA 1
ATOM 777 C C . GLU A 1 92 ? 4.910 -5.694 -1.687 1.00 91.44 92 GLU A C 1
ATOM 779 O O . GLU A 1 92 ? 4.005 -5.576 -0.850 1.00 91.44 92 GLU A O 1
ATOM 784 N N . VAL A 1 93 ? 5.651 -4.656 -2.087 1.00 94.50 93 VAL A N 1
ATOM 785 C CA . VAL A 1 93 ? 5.478 -3.287 -1.592 1.00 94.50 93 VAL A CA 1
ATOM 786 C C . VAL A 1 93 ? 4.179 -2.696 -2.130 1.00 94.50 93 VAL A C 1
ATOM 788 O O . VAL A 1 93 ? 3.380 -2.177 -1.352 1.00 94.50 93 VAL A O 1
ATOM 791 N N . THR A 1 94 ? 3.924 -2.818 -3.435 1.00 94.75 94 THR A N 1
ATOM 792 C CA . THR A 1 94 ? 2.690 -2.347 -4.068 1.00 94.75 94 THR A CA 1
ATOM 793 C C . THR A 1 94 ? 1.469 -3.009 -3.435 1.00 94.75 94 THR A C 1
ATOM 795 O O . THR A 1 94 ? 0.521 -2.308 -3.085 1.00 94.75 94 THR A O 1
ATOM 798 N N . TYR A 1 95 ? 1.494 -4.326 -3.216 1.00 94.88 95 TYR A N 1
ATOM 799 C CA . TYR A 1 95 ? 0.386 -5.026 -2.559 1.00 94.88 95 TYR A CA 1
ATOM 800 C C . TYR A 1 95 ? 0.137 -4.536 -1.134 1.00 94.88 95 TYR A C 1
ATOM 802 O O . TYR A 1 95 ? -1.009 -4.288 -0.758 1.00 94.88 95 TYR A O 1
ATOM 810 N N . THR A 1 96 ? 1.203 -4.337 -0.359 1.00 94.69 96 THR A N 1
ATOM 811 C CA . THR A 1 96 ? 1.096 -3.806 1.005 1.00 94.69 96 THR A CA 1
ATOM 812 C C . THR A 1 96 ? 0.461 -2.411 0.986 1.00 94.69 96 THR A C 1
ATOM 814 O O . THR A 1 96 ? -0.513 -2.170 1.700 1.00 94.69 96 THR A O 1
ATOM 817 N N . LEU A 1 97 ? 0.924 -1.515 0.104 1.00 95.06 97 LEU A N 1
ATOM 818 C CA . LEU A 1 97 ? 0.352 -0.172 -0.065 1.00 95.06 97 LEU A CA 1
ATOM 819 C C . LEU A 1 97 ? -1.120 -0.205 -0.499 1.00 95.06 97 LEU A C 1
ATOM 821 O O . LEU A 1 97 ? -1.913 0.610 -0.032 1.00 95.06 97 LEU A O 1
ATOM 825 N N . LEU A 1 98 ? -1.507 -1.138 -1.372 1.00 93.88 98 LEU A N 1
ATOM 826 C CA . LEU A 1 98 ? -2.893 -1.297 -1.811 1.00 93.88 98 LEU A CA 1
ATOM 827 C C . LEU A 1 98 ? -3.802 -1.760 -0.673 1.00 93.88 98 LEU A C 1
ATOM 829 O O . LEU A 1 98 ? -4.836 -1.133 -0.446 1.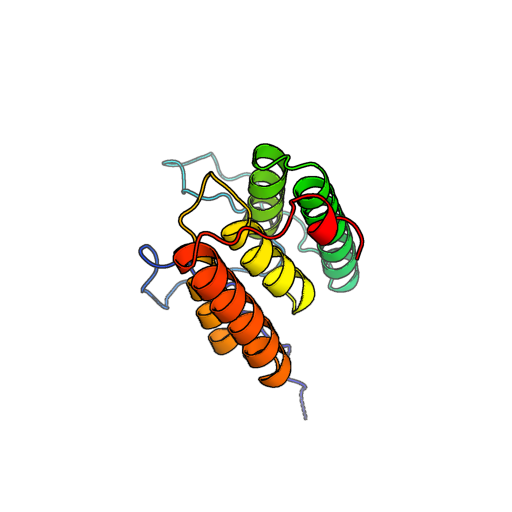00 93.88 98 LEU A O 1
ATOM 833 N N . ALA A 1 99 ? -3.414 -2.809 0.058 1.00 92.88 99 ALA A N 1
ATOM 834 C CA . ALA A 1 99 ? -4.196 -3.329 1.179 1.00 92.88 99 ALA A CA 1
ATOM 835 C C . ALA A 1 99 ? -4.431 -2.239 2.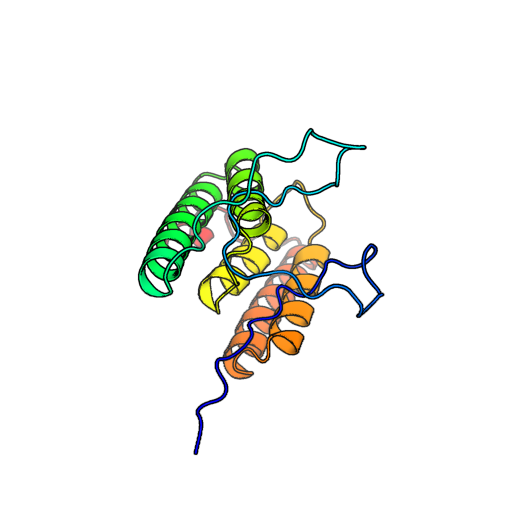239 1.00 92.88 99 ALA A C 1
ATOM 837 O O . ALA A 1 99 ? -5.564 -1.996 2.654 1.00 92.88 99 ALA A O 1
ATOM 838 N N . HIS A 1 100 ? -3.375 -1.506 2.599 1.00 91.12 100 HIS A N 1
ATOM 839 C CA . HIS A 1 100 ? -3.453 -0.414 3.569 1.00 91.12 100 HIS A CA 1
ATOM 840 C C . HIS A 1 100 ? -4.233 0.787 3.018 1.00 91.12 100 HIS A C 1
ATOM 842 O O . HIS A 1 100 ? -5.022 1.400 3.734 1.00 91.12 100 HIS A O 1
ATOM 848 N N . GLY A 1 101 ? -4.063 1.116 1.735 1.00 91.62 101 GLY A N 1
ATOM 849 C CA . GLY A 1 101 ? -4.808 2.187 1.078 1.00 91.62 101 GLY A CA 1
ATOM 850 C C . GLY A 1 101 ? -6.315 1.931 1.074 1.00 91.62 101 GLY A C 1
ATOM 851 O O . GLY A 1 101 ? -7.083 2.836 1.389 1.00 91.62 101 GLY A O 1
ATOM 852 N N . TYR A 1 102 ? -6.744 0.697 0.795 1.00 90.50 102 TYR A N 1
ATOM 853 C CA . TYR A 1 102 ? -8.155 0.313 0.875 1.00 90.50 102 TYR A CA 1
ATOM 854 C C . TYR A 1 102 ? -8.697 0.322 2.305 1.00 90.50 102 TYR A C 1
ATOM 856 O O . TYR A 1 102 ? -9.830 0.746 2.506 1.00 90.50 102 TYR A O 1
ATOM 864 N N . LEU A 1 103 ? -7.893 -0.087 3.288 1.00 88.00 103 LEU A N 1
ATOM 865 C CA . LEU A 1 103 ? -8.276 -0.048 4.700 1.00 88.00 103 LEU A CA 1
ATOM 866 C C . LEU A 1 103 ? -8.487 1.389 5.213 1.00 88.00 103 LEU A C 1
ATOM 868 O O . LEU A 1 103 ? -9.411 1.648 5.980 1.00 88.00 103 LEU A O 1
ATOM 872 N N . LEU A 1 104 ? -7.617 2.320 4.813 1.00 87.06 104 LEU A N 1
ATOM 873 C CA . LEU A 1 104 ? -7.614 3.702 5.305 1.00 87.06 104 LEU A CA 1
ATOM 874 C C . LEU A 1 104 ? -8.539 4.637 4.510 1.00 87.06 104 LEU A C 1
ATOM 876 O O . LEU A 1 104 ? -8.946 5.690 5.012 1.00 87.06 104 LEU A O 1
ATOM 880 N N . SER A 1 105 ? -8.852 4.295 3.260 1.00 85.50 105 SER A N 1
ATOM 881 C CA . SER A 1 105 ? -9.660 5.143 2.391 1.00 85.50 105 SER A CA 1
ATOM 882 C C . SER A 1 105 ? -11.135 5.115 2.771 1.00 85.50 105 SER A C 1
ATOM 884 O O . SER A 1 105 ? -11.794 4.085 2.717 1.00 85.50 105 SER A O 1
ATOM 886 N N . HIS A 1 106 ? -11.708 6.294 3.006 1.00 81.81 106 HIS A N 1
ATOM 887 C CA . HIS A 1 106 ? -13.155 6.457 3.184 1.00 81.81 106 HIS A CA 1
ATOM 888 C C . HIS A 1 106 ? -13.964 6.248 1.889 1.00 81.81 106 HIS A C 1
ATOM 890 O O . HIS A 1 106 ? -15.191 6.305 1.918 1.00 81.81 106 HIS A O 1
ATOM 896 N N . ARG A 1 107 ? -13.300 6.086 0.736 1.00 79.19 107 ARG A N 1
ATOM 897 C CA . ARG A 1 107 ? -13.951 5.953 -0.579 1.00 79.19 107 ARG A CA 1
ATOM 898 C C . ARG A 1 107 ? -14.224 4.511 -0.982 1.00 79.19 107 ARG A C 1
ATOM 900 O O . ARG A 1 107 ? -14.890 4.280 -1.989 1.00 79.19 107 ARG A O 1
ATOM 907 N N . HIS A 1 108 ? -13.675 3.559 -0.241 1.00 77.88 108 HIS A N 1
ATOM 908 C CA . HIS A 1 108 ? -13.769 2.141 -0.537 1.00 77.88 108 HIS A CA 1
ATOM 909 C C . HIS A 1 108 ? -14.291 1.397 0.685 1.00 77.88 108 HIS A C 1
ATOM 911 O O . HIS A 1 108 ? -14.143 1.854 1.816 1.00 77.88 108 HIS A O 1
ATOM 917 N N . THR A 1 109 ? -14.925 0.250 0.454 1.00 77.19 109 THR A N 1
ATOM 918 C CA . THR A 1 109 ? -15.254 -0.654 1.552 1.00 77.19 109 THR A CA 1
ATOM 919 C C . THR A 1 109 ? -13.963 -1.260 2.079 1.00 77.19 109 THR A C 1
ATOM 921 O O . THR A 1 109 ? -13.079 -1.618 1.296 1.00 77.19 109 THR A O 1
ATOM 924 N N . GLY A 1 110 ? -13.861 -1.416 3.398 1.00 74.94 110 GLY A N 1
ATOM 925 C CA . GLY A 1 110 ? -12.703 -2.069 4.003 1.00 74.94 110 GLY A CA 1
ATOM 926 C C . GLY A 1 110 ? -12.483 -3.491 3.465 1.00 74.94 110 GLY A C 1
ATOM 927 O O . GLY A 1 110 ? -11.344 -3.917 3.302 1.00 74.94 110 GLY A O 1
ATOM 928 N N . GLU A 1 111 ? -13.555 -4.182 3.068 1.00 81.38 111 GLU A N 1
ATOM 929 C CA . GLU A 1 111 ? -13.511 -5.496 2.409 1.00 81.38 111 GLU A CA 1
ATOM 930 C C . GLU A 1 111 ? -12.622 -5.524 1.154 1.00 81.38 111 GLU A C 1
ATOM 932 O O . GLU A 1 111 ? -12.009 -6.547 0.845 1.00 81.38 111 GLU A O 1
ATOM 937 N N . SER A 1 112 ? -12.464 -4.381 0.475 1.00 87.44 112 SER A N 1
ATOM 938 C CA . SER A 1 112 ? -11.564 -4.246 -0.676 1.00 87.44 112 SER A CA 1
ATOM 939 C C . SER A 1 112 ? -10.109 -4.582 -0.326 1.00 87.44 112 SER A C 1
ATOM 941 O O . SER A 1 112 ? -9.367 -5.052 -1.185 1.00 87.44 112 SER A O 1
ATOM 943 N N . ALA A 1 113 ? -9.697 -4.396 0.931 1.00 89.12 113 ALA A N 1
ATOM 944 C CA . ALA 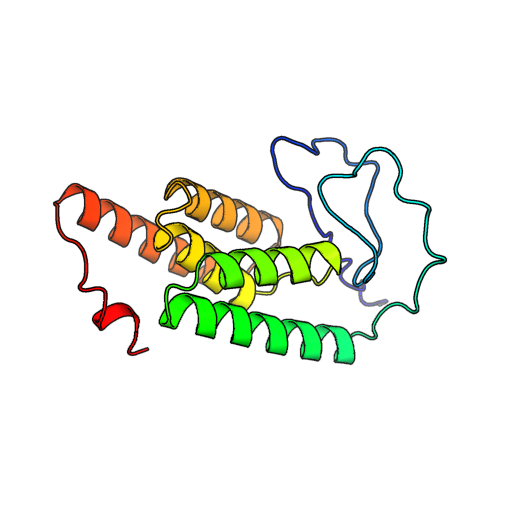A 1 113 ? -8.363 -4.756 1.395 1.00 89.12 113 ALA A CA 1
ATOM 945 C C . ALA A 1 113 ? -8.152 -6.284 1.441 1.00 89.12 113 ALA A C 1
ATOM 947 O O . ALA A 1 113 ? -7.068 -6.758 1.103 1.00 89.12 113 ALA A O 1
ATOM 948 N N . TYR A 1 114 ? -9.186 -7.073 1.759 1.00 91.56 114 TYR A N 1
ATOM 949 C CA . TYR A 1 114 ? -9.100 -8.540 1.727 1.00 91.56 114 TYR A CA 1
ATOM 950 C C . TYR A 1 114 ? -9.002 -9.087 0.300 1.00 91.56 114 TYR A C 1
ATOM 952 O O . TYR A 1 114 ? -8.309 -10.076 0.069 1.00 91.56 114 TYR A O 1
ATOM 960 N N . HIS A 1 115 ? -9.604 -8.413 -0.685 1.00 90.31 115 HIS A N 1
ATOM 961 C CA . HIS A 1 115 ? -9.410 -8.776 -2.092 1.00 90.31 115 HIS A CA 1
ATOM 962 C C . HIS A 1 115 ? -7.945 -8.655 -2.530 1.00 90.31 115 HIS A C 1
ATOM 964 O O . HIS A 1 115 ? -7.472 -9.493 -3.296 1.00 90.31 115 HIS A O 1
ATOM 970 N N . VAL A 1 116 ? -7.202 -7.681 -1.992 1.00 92.38 116 VAL A N 1
ATOM 971 C CA . VAL A 1 116 ? -5.757 -7.564 -2.240 1.00 92.38 116 VAL A CA 1
ATOM 972 C C . VAL A 1 116 ? -5.005 -8.780 -1.696 1.00 92.38 116 VAL A C 1
ATOM 974 O O . VAL A 1 116 ? -4.072 -9.251 -2.337 1.00 92.38 116 VAL A O 1
ATOM 977 N N . LEU A 1 117 ? -5.417 -9.350 -0.560 1.00 93.38 117 LEU A N 1
ATOM 978 C CA . LEU A 1 117 ? -4.782 -10.559 -0.020 1.00 93.38 117 LEU A CA 1
ATOM 979 C C . LEU A 1 117 ? -5.019 -11.783 -0.901 1.00 93.38 117 LEU A C 1
ATOM 981 O O . LEU A 1 117 ? -4.097 -12.577 -1.095 1.00 93.38 117 LEU A O 1
ATOM 985 N N . GLU A 1 118 ? -6.218 -11.925 -1.469 1.00 92.44 118 GLU A N 1
ATOM 986 C CA . GLU A 1 118 ? -6.469 -12.970 -2.465 1.00 92.44 118 GLU A CA 1
ATOM 987 C C . GLU A 1 118 ? -5.590 -12.781 -3.704 1.00 92.44 118 GLU A C 1
ATOM 989 O O . GLU A 1 118 ? -5.040 -13.751 -4.229 1.00 92.44 118 GLU A O 1
ATOM 994 N N . GLU A 1 119 ? -5.395 -11.536 -4.137 1.00 87.94 119 GLU A N 1
ATOM 995 C CA . GLU A 1 119 ? -4.494 -11.207 -5.241 1.00 87.94 119 GLU A CA 1
ATOM 996 C C . GLU A 1 119 ? -3.039 -11.565 -4.908 1.00 87.94 119 GLU A C 1
ATOM 998 O O . GLU A 1 119 ? -2.384 -12.247 -5.695 1.00 87.94 119 GLU A O 1
ATOM 1003 N N . MET A 1 120 ? -2.556 -11.232 -3.706 1.00 92.69 120 MET A N 1
ATOM 1004 C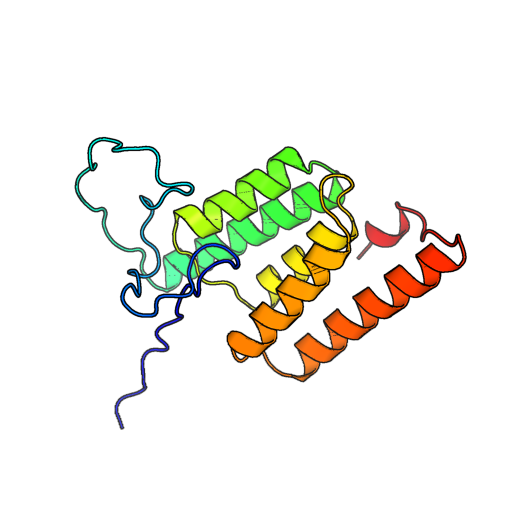 CA . MET A 1 120 ? -1.217 -11.613 -3.242 1.00 92.69 120 MET A CA 1
ATOM 1005 C C . MET A 1 120 ? -1.009 -13.132 -3.264 1.00 92.69 120 MET A C 1
ATOM 1007 O O . MET A 1 120 ? 0.053 -13.595 -3.691 1.00 92.69 120 MET A O 1
ATOM 1011 N N . ARG A 1 121 ? -2.007 -13.913 -2.819 1.00 90.88 121 ARG A N 1
ATOM 1012 C CA . ARG A 1 121 ? -1.955 -15.388 -2.833 1.00 90.88 121 ARG A CA 1
ATOM 1013 C C . ARG A 1 121 ? -1.856 -15.927 -4.256 1.00 90.88 121 ARG A C 1
ATOM 1015 O O . ARG A 1 121 ? -1.030 -16.797 -4.516 1.00 90.88 121 ARG A O 1
ATOM 1022 N N . ARG A 1 122 ? -2.663 -15.391 -5.176 1.00 88.06 122 ARG A N 1
ATOM 1023 C CA . ARG A 1 122 ? -2.652 -15.771 -6.600 1.00 88.06 122 ARG A CA 1
ATOM 1024 C C . ARG A 1 122 ? -1.359 -15.368 -7.302 1.00 88.06 122 ARG A C 1
ATOM 1026 O O . ARG A 1 122 ? -0.894 -16.090 -8.173 1.00 88.06 122 ARG A O 1
ATOM 1033 N N . ALA A 1 123 ? -0.764 -14.248 -6.900 1.00 84.69 123 ALA A N 1
ATOM 1034 C CA . ALA A 1 123 ? 0.515 -13.768 -7.410 1.00 84.69 123 ALA A CA 1
ATOM 1035 C C . ALA A 1 123 ? 1.731 -14.516 -6.830 1.00 84.69 123 ALA A C 1
ATOM 1037 O O . ALA A 1 123 ? 2.863 -14.094 -7.057 1.00 84.69 123 ALA A O 1
ATOM 1038 N N . GLU A 1 124 ? 1.513 -15.595 -6.068 1.00 88.69 124 GLU A N 1
ATOM 1039 C CA . GLU A 1 124 ? 2.567 -16.374 -5.407 1.00 88.69 124 GLU A CA 1
ATOM 1040 C C . GLU A 1 124 ? 3.468 -15.516 -4.497 1.00 88.69 124 GLU A C 1
ATOM 1042 O O . GLU A 1 124 ? 4.653 -15.803 -4.306 1.00 88.69 124 GLU A O 1
ATOM 1047 N N . THR A 1 125 ? 2.903 -14.455 -3.906 1.00 90.00 125 THR A N 1
ATOM 1048 C CA . THR A 1 125 ? 3.610 -13.619 -2.929 1.00 90.00 125 THR A CA 1
ATOM 1049 C C . THR A 1 125 ? 4.047 -14.473 -1.744 1.00 90.00 125 THR A C 1
ATOM 1051 O O . THR A 1 125 ? 3.311 -15.357 -1.294 1.00 90.00 125 THR A O 1
ATOM 1054 N N . HIS A 1 126 ? 5.229 -14.192 -1.190 1.00 94.00 126 HIS A N 1
ATOM 1055 C CA . HIS A 1 126 ? 5.771 -14.985 -0.092 1.00 94.00 126 HIS A CA 1
ATOM 1056 C C . HIS A 1 126 ? 4.756 -15.114 1.071 1.00 94.00 126 HIS A C 1
ATOM 1058 O O . HIS A 1 126 ? 4.317 -14.093 1.616 1.00 94.00 126 HIS A O 1
ATOM 1064 N N . PRO A 1 127 ? 4.412 -16.338 1.531 1.00 95.38 127 PRO A N 1
ATOM 1065 C CA . PRO A 1 127 ? 3.328 -16.550 2.497 1.00 95.38 127 PRO A CA 1
ATOM 1066 C C . PRO A 1 127 ? 3.477 -15.783 3.814 1.00 95.38 127 PRO A C 1
ATOM 1068 O O . PRO A 1 127 ? 2.482 -15.467 4.464 1.00 95.38 127 PRO A O 1
ATOM 1071 N N . ALA A 1 128 ? 4.711 -15.478 4.232 1.00 96.31 128 ALA A N 1
ATOM 1072 C CA . ALA A 1 128 ? 4.941 -14.669 5.429 1.00 96.31 128 ALA A CA 1
ATOM 1073 C C . ALA A 1 128 ? 4.396 -13.238 5.287 1.00 96.31 128 ALA A C 1
ATOM 1075 O O . ALA A 1 128 ? 3.819 -12.725 6.241 1.00 96.31 128 ALA A O 1
ATOM 1076 N N . LEU A 1 129 ? 4.517 -12.626 4.105 1.00 94.88 129 LEU A N 1
ATOM 1077 C CA . LEU A 1 129 ? 4.008 -11.277 3.848 1.00 94.88 129 LEU A CA 1
ATOM 1078 C C . LEU A 1 129 ? 2.488 -11.259 3.715 1.00 94.88 129 LEU A C 1
ATOM 1080 O O . LEU A 1 129 ? 1.849 -10.333 4.209 1.00 94.88 129 LEU A O 1
ATOM 1084 N N . VAL A 1 130 ? 1.904 -12.305 3.125 1.00 96.56 130 VAL A N 1
ATOM 1085 C CA . VAL A 1 130 ? 0.444 -12.479 3.094 1.00 96.56 130 VAL A CA 1
ATOM 1086 C C . VAL A 1 130 ? -0.106 -12.576 4.518 1.00 96.56 130 VAL A C 1
ATOM 1088 O O . VAL A 1 130 ? -1.040 -11.861 4.863 1.00 96.56 130 VAL A O 1
ATOM 1091 N N . ARG A 1 131 ? 0.501 -13.409 5.378 1.00 97.81 131 ARG A N 1
ATOM 1092 C CA . ARG A 1 131 ? 0.090 -13.536 6.789 1.00 97.81 131 ARG A CA 1
ATOM 1093 C C . ARG A 1 131 ? 0.274 -12.244 7.579 1.00 97.81 131 ARG A C 1
ATOM 1095 O O . ARG A 1 131 ? -0.557 -11.950 8.430 1.00 97.81 131 ARG A O 1
ATOM 1102 N N . LEU A 1 132 ? 1.356 -11.505 7.328 1.00 96.19 132 LEU A N 1
ATOM 1103 C CA . LEU A 1 132 ? 1.601 -10.216 7.972 1.00 96.19 132 LEU A CA 1
ATOM 1104 C C . LEU A 1 132 ? 0.493 -9.214 7.625 1.00 96.19 132 LEU A C 1
ATOM 1106 O O . LEU A 1 132 ? -0.118 -8.657 8.531 1.00 96.19 132 LEU A O 1
ATOM 1110 N N . ASN A 1 133 ? 0.202 -9.037 6.332 1.00 95.44 133 ASN A N 1
ATOM 1111 C CA . ASN A 1 133 ? -0.846 -8.123 5.883 1.00 95.44 133 ASN A CA 1
ATOM 1112 C C . ASN A 1 133 ? -2.233 -8.567 6.375 1.00 95.44 133 ASN A C 1
ATOM 1114 O O . ASN A 1 133 ? -2.974 -7.734 6.881 1.00 95.44 133 ASN A O 1
ATOM 1118 N N . GLN A 1 134 ? -2.557 -9.866 6.314 1.00 96.38 134 GLN A N 1
ATOM 1119 C CA . GLN A 1 134 ? -3.813 -10.411 6.850 1.00 96.38 134 GLN A CA 1
ATOM 1120 C C . GLN A 1 134 ? -4.012 -10.034 8.318 1.00 96.38 134 GLN A C 1
ATOM 1122 O O . GLN A 1 134 ? -5.025 -9.437 8.651 1.00 96.38 134 GLN A O 1
ATOM 1127 N N . ARG A 1 135 ? -3.022 -10.303 9.178 1.00 96.12 135 ARG A N 1
ATOM 1128 C CA . ARG A 1 135 ? -3.127 -9.994 10.612 1.00 96.12 135 ARG A CA 1
ATOM 1129 C C . ARG A 1 135 ? -3.309 -8.503 10.881 1.00 96.12 135 ARG A C 1
ATOM 1131 O O . ARG A 1 135 ? -4.040 -8.145 11.792 1.00 96.12 135 ARG A O 1
ATOM 1138 N N . LEU A 1 136 ? -2.653 -7.643 10.100 1.00 92.62 136 LEU A N 1
ATOM 1139 C CA . LEU A 1 136 ? -2.825 -6.194 10.216 1.00 92.62 136 LEU A CA 1
ATOM 1140 C C . LEU A 1 136 ? -4.248 -5.762 9.853 1.00 92.62 136 LEU A C 1
ATOM 1142 O O . LEU A 1 136 ? -4.819 -4.934 10.561 1.00 92.62 136 LEU A O 1
ATOM 1146 N N . LEU A 1 137 ? -4.820 -6.325 8.783 1.00 92.06 137 LEU A N 1
ATOM 1147 C CA . LEU A 1 137 ? -6.210 -6.059 8.416 1.00 92.06 137 LEU A CA 1
ATOM 1148 C C . LEU A 1 137 ? -7.165 -6.559 9.501 1.00 92.06 137 LEU A C 1
ATOM 1150 O O . LEU A 1 137 ? -7.962 -5.762 9.986 1.00 92.06 137 LEU A O 1
ATOM 1154 N N . ASP A 1 138 ? -7.036 -7.820 9.920 1.00 93.56 138 ASP A N 1
ATOM 1155 C CA . ASP A 1 138 ? -7.888 -8.437 10.945 1.00 93.56 138 ASP A CA 1
ATOM 1156 C C . ASP A 1 138 ? -7.906 -7.573 12.215 1.00 93.56 138 ASP A C 1
ATOM 1158 O O . ASP A 1 138 ? -8.961 -7.116 12.649 1.00 93.56 138 ASP A O 1
ATOM 1162 N N . SER A 1 139 ? -6.723 -7.230 12.742 1.00 91.56 139 SER A N 1
ATOM 1163 C CA . SER A 1 139 ? -6.603 -6.368 13.921 1.00 91.56 139 SER A CA 1
ATOM 1164 C C . SER A 1 139 ? -7.208 -4.979 13.709 1.00 91.56 139 SER A C 1
ATOM 1166 O O . SER A 1 139 ? -7.789 -4.414 14.633 1.00 91.56 139 SER A O 1
ATOM 1168 N N . ALA A 1 140 ? -7.092 -4.399 12.512 1.00 87.69 140 ALA A N 1
ATOM 1169 C CA . ALA A 1 140 ? -7.695 -3.102 12.231 1.00 87.69 140 ALA A CA 1
ATOM 1170 C C . ALA A 1 140 ? -9.231 -3.161 12.228 1.00 87.69 140 ALA A C 1
ATOM 1172 O O . ALA A 1 140 ? -9.860 -2.242 12.753 1.00 87.69 140 ALA A O 1
ATOM 1173 N N . PHE A 1 141 ? -9.834 -4.217 11.676 1.00 87.94 141 PHE A N 1
ATOM 1174 C CA . PHE A 1 141 ? -11.289 -4.400 11.698 1.00 87.94 141 PHE A CA 1
ATOM 1175 C C . PHE A 1 141 ? -11.809 -4.714 13.096 1.00 87.94 141 PHE A C 1
ATOM 1177 O O . PHE A 1 141 ? -12.755 -4.065 13.532 1.00 87.94 141 PHE A O 1
ATOM 1184 N N . GLU A 1 142 ? -11.153 -5.613 13.831 1.00 90.75 142 GLU A N 1
ATOM 1185 C CA . GLU A 1 142 ? -11.503 -5.923 15.223 1.00 90.75 142 GLU A CA 1
ATOM 1186 C C . GLU A 1 142 ? -11.512 -4.654 16.090 1.00 90.75 142 GLU A C 1
ATOM 1188 O O . GLU A 1 142 ? -12.454 -4.397 16.839 1.00 90.75 142 GLU A O 1
ATOM 1193 N N . LEU A 1 143 ? -10.495 -3.796 15.950 1.00 87.44 143 LEU A N 1
ATOM 1194 C CA . LEU A 1 143 ? -10.455 -2.516 16.659 1.00 87.44 143 LEU A CA 1
ATOM 1195 C C . LEU A 1 143 ? -11.600 -1.585 16.234 1.00 87.44 143 LEU A C 1
ATOM 1197 O O . LEU A 1 143 ? -12.228 -0.965 17.093 1.00 87.44 143 LEU A O 1
ATOM 1201 N N . GLN A 1 144 ? -11.910 -1.506 14.937 1.00 83.75 144 GLN A N 1
ATOM 1202 C CA . GLN A 1 144 ? -13.032 -0.701 14.445 1.00 83.75 144 GLN A CA 1
ATOM 1203 C C . GLN A 1 144 ? -14.379 -1.173 15.005 1.00 83.75 144 GLN A C 1
ATOM 1205 O O . GLN A 1 144 ? -15.195 -0.326 15.377 1.00 83.75 144 GLN A O 1
ATOM 1210 N N . GLU A 1 145 ? -14.604 -2.486 15.100 1.00 87.56 145 GLU A N 1
ATOM 1211 C CA . GLU A 1 145 ? -15.806 -3.078 15.703 1.00 87.56 145 GLU A CA 1
ATOM 1212 C C . GLU A 1 145 ? -15.931 -2.734 17.192 1.00 87.56 145 GLU A C 1
ATOM 1214 O O . GLU A 1 145 ? -17.027 -2.458 17.679 1.00 87.56 145 GLU A O 1
ATOM 1219 N N . LEU A 1 146 ? -14.802 -2.646 17.899 1.00 90.00 146 LEU A N 1
ATOM 1220 C CA . LEU A 1 146 ? -14.735 -2.184 19.288 1.00 90.00 146 LEU A CA 1
ATOM 1221 C C . LEU A 1 146 ? -14.885 -0.657 19.438 1.00 90.00 146 LEU A C 1
ATOM 1223 O O . LEU A 1 146 ? -14.766 -0.131 20.544 1.00 90.00 146 LEU A O 1
ATOM 1227 N N . GLY A 1 147 ? -15.114 0.080 18.346 1.00 83.88 147 GLY A N 1
ATOM 1228 C CA . GLY A 1 147 ? -15.173 1.544 18.345 1.00 83.88 147 GLY A CA 1
ATOM 1229 C C . GLY A 1 147 ? -13.809 2.217 18.542 1.00 83.88 147 GLY A C 1
ATOM 1230 O O . GLY A 1 147 ? -13.734 3.438 18.687 1.00 83.88 147 GLY A O 1
ATOM 1231 N N . MET A 1 148 ? -12.725 1.442 18.514 1.00 79.75 148 MET A N 1
ATOM 1232 C CA . MET A 1 148 ? -11.356 1.912 18.661 1.00 79.75 148 MET A CA 1
ATOM 1233 C C . MET A 1 148 ? -10.798 2.236 17.279 1.00 79.75 148 MET A C 1
ATOM 1235 O O . MET A 1 148 ? -10.494 1.358 16.476 1.00 79.75 148 MET A O 1
ATOM 1239 N N . ARG A 1 149 ? -10.637 3.524 16.976 1.00 65.12 149 ARG A N 1
ATOM 1240 C CA . ARG A 1 149 ? -9.909 3.945 15.777 1.00 65.12 149 ARG A CA 1
ATOM 1241 C C . ARG A 1 149 ? -8.511 4.370 16.197 1.00 65.12 149 ARG A C 1
ATOM 1243 O O . ARG A 1 149 ? -8.407 5.304 16.994 1.00 65.12 149 ARG A O 1
ATOM 1250 N N . PRO A 1 150 ? -7.444 3.717 15.705 1.00 59.94 150 PRO A N 1
ATOM 1251 C CA . PRO A 1 150 ? -6.104 4.222 15.944 1.00 59.94 150 PRO A CA 1
ATOM 1252 C C . PRO A 1 150 ? -6.030 5.658 15.427 1.00 59.94 150 PRO A C 1
ATOM 1254 O O . PRO A 1 150 ? -6.570 5.980 14.364 1.00 59.94 150 PRO A O 1
ATOM 1257 N N . GLU A 1 151 ? -5.410 6.534 16.213 1.00 61.38 151 GLU A N 1
ATOM 1258 C CA . GLU A 1 151 ? -5.316 7.941 15.860 1.00 61.38 151 GLU A CA 1
ATOM 1259 C C . GLU A 1 151 ? -4.651 8.062 14.485 1.00 61.38 151 GLU A C 1
ATOM 1261 O O . GLU A 1 151 ? -3.591 7.487 14.231 1.00 61.38 151 GLU A O 1
ATOM 1266 N N . SER A 1 152 ? -5.276 8.813 13.579 1.00 57.78 152 SER A N 1
ATOM 1267 C CA . SER A 1 152 ? -4.815 8.976 12.195 1.00 57.78 152 SER A CA 1
ATOM 1268 C C . SER A 1 152 ? -3.375 9.508 12.108 1.00 57.78 152 SER A C 1
ATOM 1270 O O . SER A 1 152 ? -2.728 9.402 11.068 1.00 57.78 152 SER A O 1
ATOM 1272 N N . GLY A 1 153 ? -2.870 10.121 13.188 1.00 59.22 153 GLY A N 1
ATOM 1273 C CA . GLY A 1 153 ? -1.477 10.537 13.388 1.00 59.22 153 GLY A CA 1
ATOM 1274 C C . GLY A 1 153 ? -0.487 9.391 13.597 1.00 59.22 153 GLY A C 1
ATOM 1275 O O . GLY A 1 153 ? 0.626 9.463 13.089 1.00 59.22 153 GLY A O 1
ATOM 1276 N N . LEU A 1 154 ? -0.885 8.312 14.273 1.00 63.44 154 LEU A N 1
ATOM 1277 C CA . LEU A 1 154 ? -0.004 7.181 14.585 1.00 63.44 154 LEU A CA 1
ATOM 1278 C C . LEU A 1 154 ? 0.329 6.343 13.346 1.00 63.44 154 LEU A C 1
ATOM 1280 O O . LEU A 1 154 ? 1.417 5.789 13.254 1.00 63.44 154 LEU A O 1
ATOM 1284 N N . TRP A 1 155 ? -0.562 6.329 12.353 1.00 55.94 155 TRP A N 1
ATOM 1285 C CA . TRP A 1 155 ? -0.323 5.686 11.056 1.00 55.94 155 TRP A CA 1
ATOM 1286 C C . TRP A 1 155 ? 0.618 6.481 10.135 1.00 55.94 155 TRP A C 1
ATOM 1288 O O . TRP A 1 155 ? 1.063 5.946 9.126 1.00 55.94 155 TRP A O 1
ATOM 1298 N N . ARG A 1 156 ? 0.921 7.750 10.458 1.00 54.75 156 ARG A N 1
ATOM 1299 C CA . ARG A 1 156 ? 1.770 8.641 9.640 1.00 54.75 156 ARG A CA 1
ATOM 1300 C C . ARG A 1 156 ? 3.264 8.558 9.974 1.00 54.75 156 ARG A C 1
ATOM 1302 O O . ARG A 1 156 ? 4.067 9.003 9.165 1.00 54.75 156 ARG A O 1
ATOM 1309 N N . ASN A 1 157 ? 3.624 8.030 11.146 1.00 44.03 157 ASN A N 1
ATOM 1310 C CA . ASN A 1 157 ? 4.989 8.069 11.691 1.00 44.03 157 ASN A CA 1
ATOM 1311 C C . ASN A 1 157 ? 5.739 6.729 11.572 1.00 44.03 157 ASN A C 1
ATOM 1313 O O . ASN A 1 157 ? 6.491 6.373 12.480 1.00 44.03 157 ASN A O 1
ATOM 1317 N N . VAL A 1 158 ? 5.524 5.983 10.485 1.00 46.22 158 VAL A N 1
ATOM 1318 C CA . VAL A 1 158 ? 6.352 4.810 10.146 1.00 46.22 158 VAL A CA 1
ATOM 1319 C C . VAL A 1 158 ? 7.327 5.180 9.042 1.00 46.22 158 VAL A C 1
ATOM 1321 O O . VAL A 1 158 ? 6.867 5.777 8.042 1.00 46.22 158 VAL A O 1
#